Protein AF-A0A133VK17-F1 (afdb_monomer_lite)

Radius of gyration: 16.83 Å; chains: 1; bounding box: 40×38×44 Å

InterPro domains:
  IPR000812 Transcription factor TFIIB [PR00685] (19-34)
  IPR000812 Transcription factor TFIIB [PR00685] (46-64)
  IPR000812 Transcription factor TFIIB [PR00685] (79-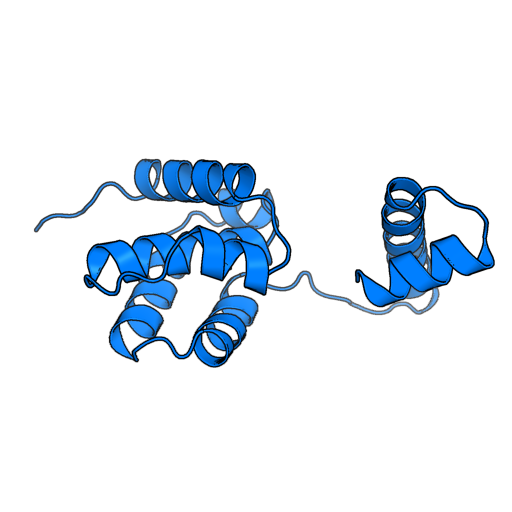95)
  IPR013150 Transcription factor TFIIB, cyclin-like domain [PF00382] (42-123)
  IPR036915 Cyclin-like superfamily [SSF47954] (42-128)

Organism: NCBI:txid1698281

Secondary structure (DSSP, 8-state):
-HHHHHHHHHHH---HHHHHHHHHHHHHHHHHHTT---PPPPHHHHHHHHHHHTT--HHHHHHHHHHHHHS-HHHHHHS-HHHHHH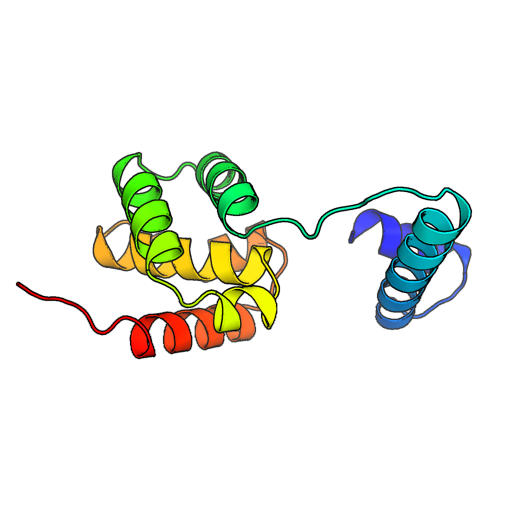HHHHHHHHHHT----HHHHHHHHT--HHHHHHHHHHHHHHS-----

Sequence (132 aa):
EKEIAKVLTKRTDLEEKRSYKTMRKYRRVIAKKLELDVPRPKPKEYLDRFASKLELSKEVRSKAHKMCNKIPKKFKSRKASFLVAASVIYNSGKEVGDKAKIREIAEEIDVGVSSLSMTAKKIRELLPDSEE

Structure (mmCIF, N/CA/C/O backbone):
data_AF-A0A133VK17-F1
#
_entry.id   AF-A0A133VK17-F1
#
loop_
_atom_site.group_PDB
_atom_site.id
_atom_site.type_symbol
_atom_site.label_atom_id
_atom_site.label_alt_id
_atom_site.label_comp_id
_atom_site.label_asym_id
_atom_site.label_entity_id
_atom_site.label_seq_id
_atom_site.pdbx_PDB_ins_code
_atom_site.Cartn_x
_atom_site.Cartn_y
_atom_site.Cartn_z
_atom_site.occupancy
_atom_site.B_iso_or_equiv
_atom_site.auth_seq_id
_atom_site.auth_comp_id
_atom_site.auth_asym_id
_atom_site.auth_atom_id
_atom_site.pdbx_PDB_model_num
ATOM 1 N N . GLU A 1 1 ? 6.365 -10.775 -8.766 1.00 70.44 1 GLU A N 1
ATOM 2 C CA . GLU A 1 1 ? 7.805 -10.433 -8.888 1.00 70.44 1 GLU A CA 1
ATOM 3 C C . GLU A 1 1 ? 8.697 -11.478 -8.221 1.00 70.44 1 GLU A C 1
ATOM 5 O O . GLU A 1 1 ? 9.600 -11.960 -8.889 1.00 70.44 1 GLU A O 1
ATOM 10 N N . LYS A 1 2 ? 8.426 -11.876 -6.969 1.00 73.25 2 LYS A N 1
ATOM 11 C CA . LYS A 1 2 ? 9.230 -12.851 -6.210 1.00 73.25 2 LYS A CA 1
ATOM 12 C C . LYS A 1 2 ? 9.478 -14.181 -6.920 1.00 73.25 2 LYS A C 1
ATOM 14 O O . LYS A 1 2 ? 10.620 -14.603 -7.020 1.00 73.25 2 LYS A O 1
ATOM 19 N N . GLU A 1 3 ? 8.441 -14.818 -7.458 1.00 79.00 3 GLU A N 1
ATOM 20 C CA . GLU A 1 3 ? 8.608 -16.086 -8.186 1.00 79.00 3 GLU A CA 1
ATOM 21 C C . GLU A 1 3 ? 9.500 -15.934 -9.419 1.00 79.00 3 GLU A C 1
ATOM 23 O O . GLU A 1 3 ? 10.424 -16.716 -9.613 1.00 79.00 3 GLU A O 1
ATOM 28 N N . ILE A 1 4 ? 9.293 -14.871 -10.199 1.00 81.75 4 ILE A N 1
ATOM 29 C CA . ILE A 1 4 ? 10.111 -14.570 -11.379 1.00 81.75 4 ILE A CA 1
ATOM 30 C C . ILE A 1 4 ? 11.567 -14.311 -10.967 1.00 81.75 4 ILE A C 1
ATOM 32 O O . ILE A 1 4 ? 12.481 -14.834 -11.596 1.00 81.75 4 ILE A O 1
ATOM 36 N N . ALA A 1 5 ? 11.797 -13.549 -9.893 1.00 81.75 5 ALA A N 1
ATOM 37 C CA . ALA A 1 5 ? 13.136 -13.289 -9.369 1.00 81.75 5 ALA A CA 1
ATOM 38 C C . ALA A 1 5 ? 13.819 -14.571 -8.863 1.00 81.75 5 ALA A C 1
ATOM 40 O O . ALA A 1 5 ? 14.984 -14.793 -9.186 1.00 81.75 5 ALA A O 1
ATOM 41 N N . LYS A 1 6 ? 13.089 -15.450 -8.160 1.00 82.88 6 LYS A N 1
ATOM 42 C CA . LYS A 1 6 ? 13.580 -16.770 -7.729 1.00 82.88 6 LYS A CA 1
ATOM 43 C C . LYS A 1 6 ? 13.966 -17.645 -8.918 1.00 82.88 6 LYS A C 1
ATOM 45 O O . LYS A 1 6 ? 15.034 -18.251 -8.906 1.00 82.88 6 LYS A O 1
ATOM 50 N N . VAL A 1 7 ? 13.122 -17.705 -9.950 1.00 86.56 7 VAL A N 1
ATOM 51 C CA . VAL A 1 7 ? 13.409 -18.462 -11.179 1.00 86.56 7 VAL A CA 1
ATOM 52 C C . VAL A 1 7 ? 14.630 -17.889 -11.897 1.00 86.56 7 VAL A C 1
ATOM 54 O O . VAL A 1 7 ? 15.479 -18.653 -12.347 1.00 86.56 7 VAL A O 1
ATOM 57 N N . LEU A 1 8 ? 14.759 -16.562 -11.969 1.00 84.12 8 LEU A N 1
ATOM 58 C CA . LEU A 1 8 ? 15.929 -15.910 -12.557 1.00 84.12 8 LEU A CA 1
ATOM 59 C C . LEU A 1 8 ? 17.206 -16.239 -11.786 1.00 84.12 8 LEU A C 1
ATOM 61 O O . LEU A 1 8 ? 18.180 -16.643 -12.410 1.00 84.12 8 LEU A O 1
ATOM 65 N N . THR A 1 9 ? 17.197 -16.141 -10.457 1.00 86.94 9 THR A N 1
ATOM 66 C CA . THR A 1 9 ? 18.348 -16.515 -9.622 1.00 86.94 9 THR A CA 1
ATOM 67 C C . THR A 1 9 ? 18.745 -17.970 -9.843 1.00 86.94 9 THR A C 1
ATOM 69 O O . THR A 1 9 ? 19.907 -18.229 -10.128 1.00 86.94 9 THR A O 1
ATOM 72 N N . LYS A 1 10 ? 17.780 -18.901 -9.851 1.00 86.75 10 LYS A N 1
ATOM 73 C CA . LYS A 1 10 ? 18.046 -20.322 -10.138 1.00 86.75 10 LYS A CA 1
ATOM 74 C C . LYS A 1 10 ? 18.648 -20.572 -11.527 1.00 86.75 10 LYS A C 1
ATOM 76 O O . LYS A 1 10 ? 19.365 -21.544 -11.700 1.00 86.75 10 LYS A O 1
ATOM 81 N N . ARG A 1 11 ? 18.312 -19.749 -12.527 1.00 87.56 11 ARG A N 1
ATOM 82 C CA . ARG A 1 11 ? 18.735 -19.945 -13.927 1.00 87.56 11 ARG A CA 1
ATOM 83 C C . ARG A 1 11 ? 19.984 -19.165 -14.332 1.00 87.56 11 ARG A C 1
ATOM 85 O O . ARG A 1 11 ? 20.529 -19.444 -15.391 1.00 87.56 11 ARG A O 1
ATOM 92 N N . THR A 1 12 ? 20.380 -18.146 -13.572 1.00 80.31 12 THR A N 1
ATOM 93 C CA . THR A 1 12 ? 21.424 -17.190 -13.989 1.00 80.31 12 THR A CA 1
ATOM 94 C C . THR A 1 12 ? 22.536 -17.005 -12.956 1.00 80.31 12 THR A C 1
ATOM 96 O O . THR A 1 12 ? 23.382 -16.137 -13.155 1.00 80.31 12 THR A O 1
ATOM 99 N N . ASP A 1 13 ? 22.516 -17.770 -11.855 1.00 81.56 13 ASP A N 1
ATOM 100 C CA . ASP A 1 13 ? 23.429 -17.651 -10.699 1.00 81.56 13 ASP A CA 1
ATOM 101 C C . ASP A 1 13 ? 23.538 -16.223 -10.130 1.00 81.56 13 ASP A C 1
ATOM 103 O O . ASP A 1 13 ? 24.476 -15.841 -9.430 1.00 81.56 13 ASP A O 1
ATOM 107 N N . LEU A 1 14 ? 22.540 -15.388 -10.424 1.00 82.25 14 LEU A N 1
ATOM 108 C CA . LEU A 1 14 ? 22.479 -14.023 -9.940 1.00 82.25 14 LEU A CA 1
ATOM 109 C C . LEU A 1 14 ? 21.966 -13.999 -8.505 1.00 82.25 14 LEU A C 1
ATOM 111 O O . LEU A 1 14 ? 20.914 -14.560 -8.192 1.00 82.25 14 LEU A O 1
ATOM 115 N N . GLU A 1 15 ? 22.639 -13.216 -7.665 1.00 86.06 15 GLU A N 1
ATOM 116 C CA . GLU A 1 15 ? 22.117 -12.808 -6.363 1.00 86.06 15 GLU A CA 1
ATOM 117 C C . GLU A 1 15 ? 20.682 -12.261 -6.503 1.00 86.06 15 GLU A C 1
ATOM 119 O O . GLU A 1 15 ? 20.378 -11.498 -7.428 1.00 86.06 15 GLU A O 1
ATOM 124 N N . GLU A 1 16 ? 19.793 -12.606 -5.570 1.00 79.12 16 GLU A N 1
ATOM 125 C CA . GLU A 1 16 ? 18.361 -12.282 -5.638 1.00 79.12 16 GLU A CA 1
ATOM 126 C C . GLU A 1 16 ? 18.105 -10.780 -5.868 1.00 79.12 16 GLU A C 1
ATOM 128 O O . GLU A 1 16 ? 17.314 -10.378 -6.730 1.00 79.12 16 GLU A O 1
ATOM 133 N N . LYS A 1 17 ? 18.854 -9.917 -5.174 1.00 81.31 17 LYS A N 1
ATOM 134 C CA . LYS A 1 17 ? 18.783 -8.458 -5.341 1.00 81.31 17 LYS A CA 1
ATOM 135 C C . LYS A 1 17 ? 19.109 -8.018 -6.771 1.00 81.31 17 LYS A C 1
ATOM 137 O O . LYS A 1 17 ? 18.476 -7.105 -7.317 1.00 81.31 17 LYS A O 1
ATOM 142 N N . ARG A 1 18 ? 20.093 -8.667 -7.396 1.00 85.56 18 ARG A N 1
ATOM 143 C CA . ARG A 1 18 ? 20.508 -8.401 -8.776 1.00 85.56 18 ARG A CA 1
ATOM 144 C C . ARG A 1 18 ? 19.458 -8.914 -9.762 1.00 85.56 18 ARG A C 1
ATOM 146 O O . ARG A 1 18 ? 19.157 -8.196 -10.716 1.00 85.56 18 ARG A O 1
ATOM 153 N N . SER A 1 19 ? 18.812 -10.044 -9.478 1.00 86.75 19 SER A N 1
ATOM 154 C CA . SER A 1 19 ? 17.687 -10.575 -10.262 1.00 86.75 19 SER A CA 1
ATOM 155 C C . SER A 1 19 ? 16.513 -9.598 -10.344 1.00 86.75 19 SER A C 1
ATOM 157 O O . SER A 1 19 ? 16.047 -9.300 -11.447 1.00 86.75 19 SER A O 1
ATOM 159 N N . TYR A 1 20 ? 16.090 -8.989 -9.228 1.00 83.81 20 TYR A N 1
ATOM 160 C CA . TYR A 1 20 ? 15.040 -7.956 -9.251 1.00 83.81 20 TYR A CA 1
ATOM 161 C C . TYR A 1 20 ? 15.419 -6.748 -10.121 1.00 83.81 20 TYR A C 1
ATOM 163 O O . TYR A 1 20 ? 14.602 -6.252 -10.906 1.00 83.81 20 TYR A O 1
ATOM 171 N N . LYS A 1 21 ? 16.663 -6.260 -10.009 1.00 86.31 21 LYS A N 1
ATOM 172 C CA . LYS A 1 21 ? 17.154 -5.122 -10.807 1.00 86.31 21 LYS A CA 1
ATOM 173 C C . LYS A 1 21 ? 17.172 -5.458 -12.300 1.00 86.31 21 LYS A C 1
ATOM 175 O O . LYS A 1 21 ? 16.728 -4.647 -13.117 1.00 86.31 21 LYS A O 1
ATOM 180 N N . THR A 1 22 ? 17.646 -6.650 -12.643 1.00 88.00 22 THR A N 1
ATOM 181 C CA . THR A 1 22 ? 17.722 -7.163 -14.013 1.00 88.00 22 THR A CA 1
ATOM 182 C C . THR A 1 22 ? 16.333 -7.342 -14.620 1.00 88.00 22 THR A C 1
ATOM 184 O O . THR A 1 22 ? 16.070 -6.808 -15.696 1.00 88.00 22 THR A O 1
ATOM 187 N N . MET A 1 23 ? 15.401 -7.967 -13.898 1.00 89.25 23 MET A N 1
ATOM 188 C CA . MET A 1 23 ? 14.003 -8.119 -14.317 1.00 89.25 23 MET A CA 1
ATOM 189 C C . MET A 1 23 ? 13.353 -6.760 -14.626 1.00 89.25 23 MET A C 1
ATOM 191 O O . MET A 1 23 ? 12.768 -6.566 -15.691 1.00 89.25 23 MET A O 1
ATOM 195 N N . ARG A 1 24 ? 13.517 -5.767 -13.739 1.00 87.50 24 ARG A N 1
ATOM 196 C CA . ARG A 1 24 ? 12.982 -4.406 -13.943 1.00 87.50 24 ARG A CA 1
ATOM 197 C C . ARG A 1 24 ? 13.645 -3.670 -15.109 1.00 87.50 24 ARG A C 1
ATOM 199 O O . ARG A 1 24 ? 13.003 -2.836 -15.750 1.00 87.50 24 ARG A O 1
ATOM 206 N N . LYS A 1 25 ? 14.927 -3.935 -15.383 1.00 89.94 25 LYS A N 1
ATOM 207 C CA . LYS A 1 25 ? 15.631 -3.414 -16.565 1.00 89.94 25 LYS A CA 1
ATOM 208 C C . LYS A 1 25 ? 15.041 -4.020 -17.837 1.00 89.94 25 LYS A C 1
ATOM 210 O O . LYS A 1 25 ? 14.627 -3.258 -18.705 1.00 89.94 25 LYS A O 1
ATOM 215 N N . TYR A 1 26 ? 14.941 -5.345 -17.920 1.00 90.88 26 TYR A N 1
ATOM 216 C CA . TYR A 1 26 ? 14.403 -6.026 -19.098 1.00 90.88 26 TYR A CA 1
ATOM 217 C C . TYR A 1 26 ? 12.950 -5.664 -19.371 1.00 90.88 26 TYR A C 1
ATOM 219 O O . TYR A 1 26 ? 12.638 -5.342 -20.510 1.00 90.88 26 TYR A O 1
ATOM 227 N N . ARG A 1 27 ? 12.091 -5.576 -18.345 1.00 88.56 27 ARG A N 1
ATOM 228 C CA . ARG A 1 27 ? 10.712 -5.085 -18.511 1.00 88.56 27 ARG A CA 1
ATOM 229 C C . ARG A 1 27 ? 10.667 -3.736 -19.236 1.00 88.56 27 ARG A C 1
ATOM 231 O O . ARG A 1 27 ? 9.870 -3.566 -20.148 1.00 88.56 27 ARG A O 1
ATOM 238 N N . ARG A 1 28 ? 11.532 -2.784 -18.858 1.00 88.31 28 ARG A N 1
ATOM 239 C CA . ARG A 1 28 ? 11.610 -1.469 -19.522 1.00 88.31 28 ARG A CA 1
ATOM 240 C C . ARG A 1 28 ? 12.147 -1.562 -20.947 1.00 88.31 28 ARG A C 1
ATOM 242 O O . ARG A 1 28 ? 11.638 -0.875 -21.821 1.00 88.31 28 ARG A O 1
ATOM 249 N N . VAL A 1 29 ? 13.169 -2.388 -21.174 1.00 93.81 29 VAL A N 1
ATOM 250 C CA . VAL A 1 29 ? 13.754 -2.586 -22.510 1.00 93.81 29 VAL A CA 1
ATOM 251 C C . VAL A 1 29 ? 12.734 -3.209 -23.460 1.00 93.81 29 VAL A C 1
ATOM 253 O O . VAL A 1 29 ? 12.575 -2.714 -24.567 1.00 93.81 29 VAL A O 1
ATOM 256 N N . ILE A 1 30 ? 12.024 -4.248 -23.021 1.00 93.44 30 ILE A N 1
ATOM 257 C CA . ILE A 1 30 ? 10.998 -4.940 -23.809 1.00 93.44 30 ILE A CA 1
ATOM 258 C C . ILE A 1 30 ? 9.835 -3.994 -24.107 1.00 93.44 30 ILE A C 1
ATOM 260 O O . ILE A 1 30 ? 9.479 -3.845 -25.267 1.00 93.44 30 ILE A O 1
ATOM 264 N N . ALA A 1 31 ? 9.308 -3.293 -23.095 1.00 92.38 31 ALA A N 1
ATOM 265 C CA . ALA A 1 31 ? 8.230 -2.325 -23.302 1.00 92.38 31 ALA A CA 1
ATOM 266 C C . ALA A 1 31 ? 8.619 -1.235 -24.312 1.00 92.38 31 ALA A C 1
ATOM 268 O O . ALA A 1 31 ? 7.831 -0.915 -25.190 1.00 92.38 31 ALA A O 1
ATOM 269 N N . LYS A 1 32 ? 9.858 -0.722 -24.242 1.00 91.19 32 LYS A N 1
ATOM 270 C CA . LYS A 1 32 ? 10.363 0.262 -25.209 1.00 91.19 32 LYS A CA 1
ATOM 271 C C . LYS A 1 32 ? 10.513 -0.324 -26.617 1.00 91.19 32 LYS A C 1
ATOM 273 O O . LYS A 1 32 ? 10.192 0.357 -27.576 1.00 91.19 32 LYS A O 1
ATOM 278 N N . LYS A 1 33 ? 11.025 -1.553 -26.742 1.00 94.81 33 LYS A N 1
ATOM 279 C CA . LYS A 1 33 ? 11.216 -2.222 -28.042 1.00 94.81 33 LYS A CA 1
ATOM 280 C C . LYS A 1 33 ? 9.899 -2.561 -28.738 1.00 94.81 33 LYS A C 1
ATOM 282 O O . LYS A 1 33 ? 9.870 -2.589 -29.957 1.00 94.81 33 LYS A O 1
ATOM 287 N N . LEU A 1 34 ? 8.861 -2.861 -27.963 1.00 96.38 34 LEU A N 1
ATOM 288 C CA . LEU A 1 34 ? 7.535 -3.230 -28.457 1.00 96.38 34 LEU A CA 1
ATOM 289 C C . LEU A 1 34 ? 6.557 -2.046 -28.480 1.00 96.38 34 LEU A C 1
ATOM 291 O O . LEU A 1 34 ? 5.369 -2.266 -28.675 1.00 96.38 34 LEU A O 1
ATOM 295 N N . GLU A 1 35 ? 7.034 -0.826 -28.209 1.00 92.75 35 GLU A N 1
ATOM 296 C CA . GLU A 1 35 ? 6.215 0.397 -28.167 1.00 92.75 35 GLU A CA 1
ATOM 297 C C . GLU A 1 35 ? 4.971 0.281 -27.263 1.00 92.75 35 GLU A C 1
ATOM 299 O O . GLU A 1 35 ? 3.929 0.886 -27.498 1.00 92.75 35 GLU A O 1
ATOM 304 N N . LEU A 1 36 ? 5.088 -0.495 -26.182 1.00 92.12 36 LEU A N 1
ATOM 305 C CA . LEU A 1 36 ? 3.997 -0.714 -25.240 1.00 92.12 36 LEU A CA 1
ATOM 306 C C . LEU A 1 36 ? 3.895 0.464 -24.270 1.00 92.12 36 LEU A C 1
ATOM 308 O O . LEU A 1 36 ? 4.828 0.722 -23.498 1.00 92.12 36 LEU A O 1
ATOM 312 N N . ASP A 1 37 ? 2.728 1.108 -24.227 1.00 85.62 37 ASP A N 1
ATOM 313 C CA . ASP A 1 37 ? 2.390 2.012 -23.131 1.00 85.62 37 ASP A CA 1
ATOM 314 C C . ASP A 1 37 ? 2.021 1.193 -21.890 1.00 85.62 37 ASP A C 1
ATOM 316 O O . ASP A 1 37 ? 0.937 0.621 -21.771 1.00 85.62 37 ASP A O 1
ATOM 320 N N . VAL A 1 38 ? 2.975 1.085 -20.964 1.00 82.56 38 VAL A N 1
ATOM 321 C CA . VAL A 1 38 ? 2.786 0.362 -19.708 1.00 82.56 38 VAL A CA 1
ATOM 322 C C . VAL A 1 38 ? 2.660 1.376 -18.573 1.00 82.56 38 VAL A C 1
ATOM 324 O O . VAL A 1 38 ? 3.687 1.792 -18.009 1.00 82.56 38 VAL A O 1
ATOM 327 N N . PRO A 1 39 ? 1.429 1.768 -18.191 1.00 81.06 39 PRO A N 1
ATOM 328 C CA . PRO A 1 39 ? 1.226 2.794 -17.185 1.00 81.06 39 PRO A CA 1
ATOM 329 C C . PRO A 1 39 ? 1.795 2.361 -15.834 1.00 81.06 39 PRO A C 1
ATOM 331 O O . PRO A 1 39 ? 1.896 1.176 -15.489 1.00 81.06 39 PRO A O 1
ATOM 334 N N . ARG A 1 40 ? 2.183 3.351 -15.026 1.00 77.50 40 ARG A N 1
ATOM 335 C CA . ARG A 1 40 ? 2.544 3.084 -13.633 1.00 77.50 40 ARG A CA 1
ATOM 336 C C . ARG A 1 40 ? 1.273 2.724 -12.863 1.00 77.50 40 ARG A C 1
ATOM 338 O O . ARG A 1 40 ? 0.330 3.516 -12.898 1.00 77.50 40 ARG A O 1
ATOM 345 N N . PRO A 1 41 ? 1.265 1.603 -12.127 1.00 83.06 41 PRO A N 1
ATOM 346 C CA . PRO A 1 41 ? 0.090 1.204 -11.373 1.00 83.06 41 PRO A CA 1
ATOM 347 C C . PRO A 1 41 ? -0.185 2.235 -10.279 1.00 83.06 41 PRO A C 1
ATOM 349 O O . PRO A 1 41 ? 0.744 2.729 -9.623 1.00 83.06 41 PRO A O 1
ATOM 352 N N . LYS A 1 42 ? -1.452 2.602 -10.099 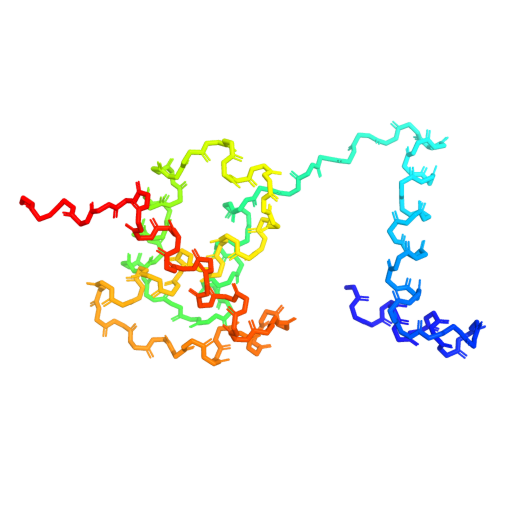1.00 86.94 42 LYS A N 1
ATOM 353 C CA . LYS A 1 42 ? -1.861 3.625 -9.125 1.00 86.94 42 LYS A CA 1
ATOM 354 C C . LYS A 1 42 ? -2.092 2.981 -7.751 1.00 86.94 42 LYS A C 1
ATOM 356 O O . LYS A 1 42 ? -2.540 1.843 -7.687 1.00 86.94 42 LYS A O 1
ATOM 361 N N . PRO A 1 43 ? -1.871 3.692 -6.626 1.00 89.19 43 PRO A N 1
ATOM 362 C CA . PRO A 1 43 ? -2.150 3.146 -5.292 1.00 89.19 43 PRO A CA 1
ATOM 363 C C . PRO A 1 43 ? -3.583 2.615 -5.126 1.00 89.19 43 PRO A C 1
ATOM 365 O O . PRO A 1 43 ? -3.781 1.596 -4.479 1.00 89.19 43 PRO A O 1
ATOM 368 N N . LYS A 1 44 ? -4.572 3.262 -5.760 1.00 89.25 44 LYS A N 1
ATOM 369 C CA . LYS A 1 44 ? -5.980 2.834 -5.718 1.00 89.25 44 LYS A CA 1
ATOM 370 C C . LYS A 1 44 ? -6.206 1.416 -6.238 1.00 89.25 44 LYS A C 1
ATOM 372 O O . LYS A 1 44 ? -6.982 0.686 -5.644 1.00 89.25 44 LYS A O 1
ATOM 377 N N . GLU A 1 45 ? -5.496 1.023 -7.294 1.00 87.44 45 GLU A N 1
ATOM 378 C CA . GLU A 1 45 ? -5.612 -0.319 -7.885 1.00 87.44 45 GLU A CA 1
ATOM 379 C C . GLU A 1 45 ? -5.171 -1.408 -6.895 1.00 87.44 45 GLU A C 1
ATOM 381 O O . GLU A 1 45 ? -5.680 -2.524 -6.911 1.00 87.44 45 GLU A O 1
ATOM 386 N N . TYR A 1 46 ? -4.246 -1.075 -5.990 1.00 91.31 46 TYR A N 1
ATOM 387 C CA . TYR A 1 46 ? -3.805 -1.982 -4.936 1.00 91.31 46 TYR A CA 1
ATOM 388 C C . TYR A 1 46 ? -4.753 -2.012 -3.736 1.00 91.31 46 TYR A C 1
ATOM 390 O O . TYR A 1 46 ? -4.834 -3.045 -3.079 1.00 91.31 46 TYR A O 1
ATOM 398 N N . LEU A 1 47 ? -5.474 -0.919 -3.450 1.00 91.62 47 LEU A N 1
ATOM 399 C CA . LEU A 1 47 ? -6.381 -0.853 -2.299 1.00 91.62 47 LEU A CA 1
ATOM 400 C C . LEU A 1 47 ? -7.455 -1.932 -2.364 1.00 91.62 47 LEU A C 1
ATOM 402 O O . LEU A 1 47 ? -7.644 -2.652 -1.394 1.00 91.62 47 LEU A O 1
ATOM 406 N N . ASP A 1 48 ? -8.126 -2.069 -3.506 1.00 88.88 48 ASP A N 1
ATOM 407 C CA . ASP A 1 48 ? -9.216 -3.035 -3.657 1.00 88.88 48 ASP A CA 1
ATOM 408 C C . ASP A 1 48 ? -8.714 -4.479 -3.580 1.00 88.88 48 ASP A C 1
ATOM 410 O O . ASP A 1 48 ? -9.341 -5.335 -2.952 1.00 88.88 48 ASP A O 1
ATOM 414 N N . ARG A 1 49 ? -7.537 -4.733 -4.159 1.00 89.25 49 ARG A N 1
ATOM 415 C CA . ARG A 1 49 ? -6.891 -6.042 -4.102 1.00 89.25 49 ARG A CA 1
ATOM 416 C C . ARG A 1 49 ? -6.518 -6.418 -2.672 1.00 89.25 49 ARG A C 1
ATOM 418 O O . ARG A 1 49 ? -6.808 -7.529 -2.252 1.00 89.25 49 ARG A O 1
ATOM 425 N N . PHE A 1 50 ? -5.890 -5.508 -1.933 1.00 90.44 50 PHE A N 1
ATOM 426 C CA . PHE A 1 50 ? -5.488 -5.755 -0.548 1.00 90.44 50 PHE A CA 1
ATOM 427 C C . PHE A 1 50 ? -6.684 -5.832 0.391 1.00 90.44 50 PHE A C 1
ATOM 429 O O . PHE A 1 50 ? -6.701 -6.702 1.249 1.00 90.44 50 PHE A O 1
ATOM 436 N N . ALA A 1 51 ? -7.699 -4.989 0.195 1.00 88.06 51 ALA A N 1
ATOM 437 C CA . ALA A 1 51 ? -8.924 -5.052 0.981 1.00 88.06 51 ALA A CA 1
ATOM 438 C C . ALA A 1 51 ? -9.634 -6.400 0.829 1.00 88.06 51 ALA A C 1
ATOM 440 O O . ALA A 1 51 ? -10.121 -6.933 1.815 1.00 88.06 51 ALA A O 1
ATOM 441 N N . SER A 1 52 ? -9.642 -6.964 -0.383 1.00 87.94 52 SER A N 1
ATOM 442 C CA . SER A 1 52 ? -10.215 -8.292 -0.624 1.00 87.94 52 SER A CA 1
ATOM 443 C C . SER A 1 52 ? -9.362 -9.402 -0.005 1.00 87.94 52 SER A C 1
ATOM 445 O O . SER A 1 52 ? -9.902 -10.319 0.593 1.00 87.94 52 SER A O 1
ATOM 447 N N . LYS A 1 53 ? -8.029 -9.310 -0.123 1.00 88.19 53 LYS A N 1
ATOM 448 C CA . LYS A 1 53 ? -7.094 -10.324 0.399 1.00 88.19 53 LYS A CA 1
ATOM 449 C C . LYS A 1 53 ? -7.062 -10.383 1.933 1.00 88.19 53 LYS A C 1
ATOM 451 O O . LYS A 1 53 ? -6.907 -11.452 2.498 1.00 88.19 53 LYS A O 1
ATOM 456 N N . LEU A 1 54 ? -7.201 -9.227 2.580 1.00 88.12 54 LEU A N 1
ATOM 457 C CA . LEU A 1 54 ? -7.199 -9.067 4.038 1.00 88.12 54 LEU A CA 1
ATOM 458 C C . LEU A 1 54 ? -8.612 -9.098 4.644 1.00 88.12 54 LEU A C 1
ATOM 460 O O . LEU A 1 54 ? -8.756 -8.778 5.818 1.00 88.12 54 LEU A O 1
ATOM 464 N N . GLU A 1 55 ? -9.639 -9.399 3.839 1.00 87.75 55 GLU A N 1
ATOM 465 C CA . GLU A 1 55 ? -11.045 -9.475 4.268 1.00 87.75 55 GLU A CA 1
ATOM 466 C C . GLU A 1 55 ? -11.521 -8.236 5.052 1.00 87.75 55 GLU A C 1
ATOM 468 O O . GLU A 1 55 ? -12.269 -8.319 6.023 1.00 87.75 55 GLU A O 1
ATOM 473 N N . LEU A 1 56 ? -11.079 -7.049 4.623 1.00 87.81 56 LEU A N 1
ATOM 474 C CA . LEU A 1 56 ? -11.360 -5.806 5.339 1.00 87.81 56 LEU A CA 1
ATOM 475 C C . LEU A 1 56 ? -12.833 -5.419 5.241 1.00 87.81 56 LEU A C 1
ATOM 477 O O . LEU A 1 56 ? -13.463 -5.523 4.182 1.00 87.81 56 LEU A O 1
ATOM 481 N N . SER A 1 57 ? -13.345 -4.833 6.321 1.00 90.38 57 SER A N 1
ATOM 482 C CA . SER A 1 57 ? -14.691 -4.271 6.346 1.00 90.38 57 SER A CA 1
ATOM 483 C C . SER A 1 57 ? -14.894 -3.182 5.279 1.00 90.38 57 SER A C 1
ATOM 485 O O . SER A 1 57 ? -13.978 -2.455 4.862 1.00 90.38 57 SER A O 1
ATOM 487 N N . LYS A 1 58 ? -16.149 -3.024 4.836 1.00 90.38 58 LYS A N 1
ATOM 488 C CA . LYS A 1 58 ? -16.543 -1.991 3.859 1.00 90.38 58 LYS A CA 1
ATOM 489 C C . LYS A 1 58 ? -16.186 -0.582 4.345 1.00 90.38 58 LYS A C 1
ATOM 491 O O . LYS A 1 58 ? -15.839 0.282 3.535 1.00 90.38 58 LYS A O 1
ATOM 496 N N . GLU A 1 59 ? -16.248 -0.364 5.653 1.00 90.94 59 GLU A N 1
ATOM 497 C CA . GLU A 1 59 ? -15.909 0.900 6.296 1.00 90.94 59 GLU A CA 1
ATOM 498 C C . GLU A 1 59 ? -14.416 1.224 6.165 1.00 90.94 59 GLU A C 1
ATOM 500 O O . GLU A 1 59 ? -14.067 2.291 5.647 1.00 90.94 59 GLU A O 1
ATOM 505 N N . VAL A 1 60 ? -13.534 0.270 6.489 1.00 91.19 60 VAL A N 1
ATOM 506 C CA . VAL A 1 60 ? -12.080 0.415 6.304 1.00 91.19 60 VAL A CA 1
ATOM 507 C C . VAL A 1 60 ? -11.735 0.661 4.838 1.00 91.19 60 VAL A C 1
ATOM 509 O O . VAL A 1 60 ? -10.950 1.561 4.533 1.00 91.19 60 VAL A O 1
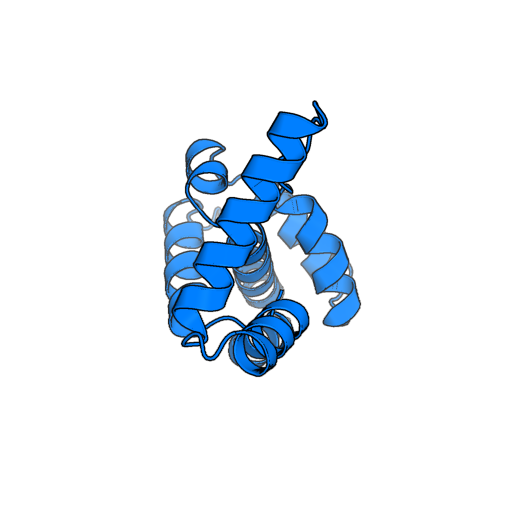ATOM 512 N N . ARG A 1 61 ? -12.353 -0.074 3.905 1.00 91.75 61 ARG A N 1
ATOM 513 C CA . ARG A 1 61 ? -12.130 0.116 2.461 1.00 91.75 61 ARG A CA 1
ATOM 514 C C . ARG A 1 61 ? -12.532 1.519 2.000 1.00 91.75 61 ARG A C 1
ATOM 516 O O . ARG A 1 61 ? -11.777 2.171 1.276 1.00 91.75 61 ARG A O 1
ATOM 523 N N . SER A 1 62 ? -13.697 2.004 2.431 1.00 93.12 62 SER A N 1
ATOM 524 C CA . SER A 1 62 ? -14.177 3.357 2.120 1.00 93.12 62 SER A CA 1
ATOM 525 C C . SER A 1 62 ? -13.226 4.425 2.667 1.00 93.12 62 SER A C 1
ATOM 527 O O . SER A 1 62 ? -12.814 5.337 1.939 1.00 93.12 62 SER A O 1
ATOM 529 N N . LYS A 1 63 ? -12.801 4.277 3.927 1.00 92.19 63 LYS A N 1
ATOM 530 C CA . LYS A 1 63 ? -11.876 5.208 4.581 1.00 92.19 63 LYS A CA 1
ATOM 531 C C . LYS A 1 63 ? -10.502 5.211 3.912 1.00 92.19 63 LYS A C 1
ATOM 533 O O . LYS A 1 63 ? -9.968 6.283 3.626 1.00 92.19 63 LYS A O 1
ATOM 538 N N . ALA A 1 64 ? -10.003 4.041 3.519 1.00 93.62 64 ALA A N 1
ATOM 539 C CA . ALA A 1 64 ? -8.762 3.900 2.767 1.00 93.62 64 ALA A CA 1
ATOM 540 C C . ALA A 1 64 ? -8.810 4.630 1.420 1.00 93.62 64 ALA A C 1
ATOM 542 O O . ALA A 1 64 ? -7.880 5.361 1.075 1.00 93.62 64 ALA A O 1
ATOM 543 N N . HIS A 1 65 ? -9.908 4.522 0.669 1.00 94.25 65 HIS A N 1
ATOM 544 C CA . HIS A 1 65 ? -10.068 5.278 -0.578 1.00 94.25 65 HIS A CA 1
ATOM 545 C C . HIS A 1 65 ? -10.103 6.793 -0.345 1.00 94.25 65 HIS A C 1
ATOM 547 O O . HIS A 1 65 ? -9.424 7.537 -1.062 1.00 94.25 65 HIS A O 1
ATOM 553 N N . LYS A 1 66 ? -10.825 7.264 0.682 1.00 93.81 66 LYS A N 1
ATOM 554 C CA . LYS A 1 66 ? -10.866 8.689 1.063 1.00 93.81 66 LYS A CA 1
ATOM 555 C C . LYS A 1 66 ? -9.478 9.213 1.437 1.00 93.81 66 LYS A C 1
ATOM 557 O O . LYS A 1 66 ? -9.025 10.212 0.880 1.00 93.81 66 LYS A O 1
ATOM 562 N N . MET A 1 67 ? -8.771 8.512 2.318 1.00 93.56 67 MET A N 1
ATOM 563 C CA . MET A 1 67 ? -7.429 8.883 2.765 1.00 93.56 67 MET A CA 1
ATOM 564 C C . MET A 1 67 ? -6.434 8.863 1.599 1.00 93.56 67 MET A C 1
ATOM 566 O O . MET A 1 67 ? -5.679 9.814 1.397 1.00 93.56 67 MET A O 1
ATOM 570 N N . CYS A 1 68 ? -6.505 7.844 0.736 1.00 93.94 68 CYS A N 1
ATOM 571 C CA . CYS A 1 68 ? -5.694 7.778 -0.474 1.00 93.94 68 CYS A CA 1
ATOM 572 C C . CYS A 1 68 ? -5.938 8.979 -1.394 1.00 93.94 68 CYS A C 1
ATOM 574 O O . CYS A 1 68 ? -4.987 9.484 -1.984 1.00 93.94 68 CYS A O 1
ATOM 576 N N . ASN A 1 69 ? -7.171 9.479 -1.515 1.00 92.69 69 ASN A N 1
ATOM 577 C CA . ASN A 1 69 ? -7.461 10.674 -2.312 1.00 92.69 69 ASN A CA 1
ATOM 578 C C . ASN A 1 69 ? -6.790 11.927 -1.748 1.00 92.69 69 ASN A C 1
ATOM 580 O O . ASN A 1 69 ? -6.167 12.649 -2.528 1.00 92.69 69 ASN A O 1
ATOM 584 N N . LYS A 1 70 ? -6.836 12.120 -0.425 1.00 93.25 70 LYS A N 1
ATOM 585 C CA . LYS A 1 70 ? -6.257 13.285 0.262 1.00 93.25 70 LYS A CA 1
ATOM 586 C C . LYS A 1 70 ? -4.724 13.358 0.161 1.00 93.25 70 LYS A C 1
ATOM 588 O O . LYS A 1 70 ? -4.161 14.446 0.179 1.00 93.25 70 LYS A O 1
ATOM 593 N N . ILE A 1 71 ? -4.028 12.228 -0.010 1.00 92.94 71 ILE A N 1
ATOM 594 C CA . ILE A 1 71 ? -2.557 12.225 -0.125 1.00 92.94 71 ILE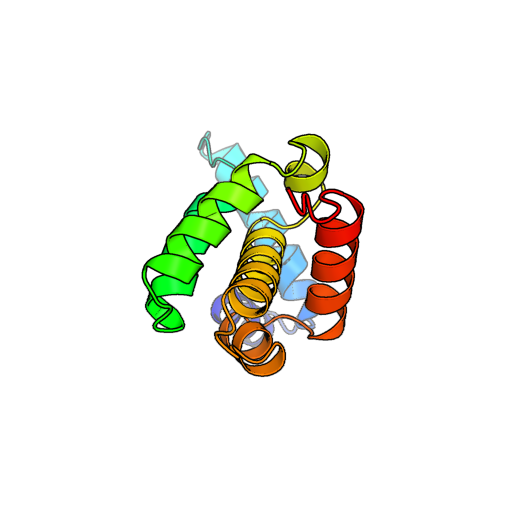 A CA 1
ATOM 595 C C . ILE A 1 71 ? -2.086 13.042 -1.355 1.00 92.94 71 ILE A C 1
ATOM 597 O O . ILE A 1 71 ? -2.567 12.812 -2.475 1.00 92.94 71 ILE A O 1
ATOM 601 N N . PRO A 1 72 ? -1.060 13.907 -1.223 1.00 92.25 72 PRO A N 1
ATOM 602 C CA . PRO A 1 72 ? -0.510 14.669 -2.343 1.00 92.25 72 PRO A CA 1
ATOM 603 C C . PRO A 1 72 ? -0.004 13.791 -3.500 1.00 92.25 72 PRO A C 1
ATOM 605 O O . PRO A 1 72 ? 0.719 12.810 -3.298 1.00 92.25 72 PRO A O 1
ATOM 608 N N . LYS A 1 73 ? -0.294 14.186 -4.751 1.00 88.88 73 LYS A N 1
ATOM 609 C CA . LYS A 1 73 ? 0.176 13.473 -5.963 1.00 88.88 73 LYS A CA 1
ATOM 610 C C . LYS A 1 73 ? 1.703 13.290 -5.982 1.00 88.88 73 LYS A C 1
ATOM 612 O O . LYS A 1 73 ? 2.182 12.214 -6.332 1.00 88.88 73 LYS A O 1
ATOM 617 N N . LYS A 1 74 ? 2.459 14.302 -5.537 1.00 88.69 74 LYS A N 1
ATOM 618 C CA . LYS A 1 74 ? 3.933 14.275 -5.437 1.00 88.69 74 LYS A CA 1
ATOM 619 C C . LYS A 1 74 ? 4.449 13.192 -4.482 1.00 88.69 74 LYS A C 1
ATOM 621 O O . LYS A 1 74 ? 5.509 12.621 -4.721 1.00 88.69 74 LYS A O 1
ATOM 626 N N . PHE A 1 75 ? 3.711 12.892 -3.412 1.00 89.88 75 PHE A N 1
ATOM 627 C CA . PHE A 1 75 ? 4.065 11.809 -2.494 1.00 89.88 75 PHE A CA 1
ATOM 628 C C . PHE A 1 75 ? 3.794 10.441 -3.134 1.00 89.88 75 PHE A C 1
ATOM 630 O O . PHE A 1 75 ? 4.673 9.577 -3.135 1.00 89.88 75 PHE A O 1
ATOM 637 N N . LYS A 1 76 ? 2.621 10.278 -3.766 1.00 87.12 76 LYS A N 1
ATOM 638 C CA . LYS A 1 76 ? 2.223 9.044 -4.474 1.00 87.12 76 LYS A CA 1
ATOM 639 C C . LYS A 1 76 ? 3.178 8.671 -5.608 1.00 87.12 76 LYS A C 1
ATOM 641 O O . LYS A 1 76 ? 3.412 7.493 -5.823 1.00 87.12 76 LYS A O 1
ATOM 646 N N . SER A 1 77 ? 3.729 9.650 -6.331 1.00 84.19 77 SER A N 1
ATOM 647 C CA . SER A 1 77 ? 4.629 9.396 -7.467 1.00 84.19 77 SER A CA 1
ATOM 648 C C . SER A 1 77 ? 6.063 9.045 -7.060 1.00 84.19 77 SER A C 1
ATOM 650 O O . SER A 1 77 ? 6.760 8.352 -7.803 1.00 84.19 77 SER A O 1
ATOM 652 N N . ARG A 1 78 ? 6.514 9.518 -5.891 1.00 86.50 78 ARG A N 1
ATOM 653 C CA . ARG A 1 78 ? 7.861 9.258 -5.351 1.00 86.50 78 ARG A CA 1
ATOM 654 C C . ARG A 1 78 ? 7.964 7.935 -4.597 1.00 86.50 78 ARG A C 1
ATOM 656 O O . ARG A 1 78 ? 9.067 7.424 -4.412 1.00 86.50 78 ARG A O 1
ATOM 663 N N . LYS A 1 79 ? 6.840 7.400 -4.124 1.00 87.88 79 LYS A N 1
ATOM 664 C CA . LYS A 1 79 ? 6.772 6.149 -3.364 1.00 87.88 79 LYS A CA 1
ATOM 665 C C . LYS A 1 79 ? 6.185 5.027 -4.210 1.00 87.88 79 LYS A C 1
ATOM 667 O O . LYS A 1 79 ? 5.473 5.260 -5.178 1.00 87.88 79 LYS A O 1
ATOM 672 N N . ALA A 1 80 ? 6.505 3.791 -3.842 1.00 89.00 80 ALA A N 1
ATOM 673 C CA . ALA A 1 80 ? 5.926 2.633 -4.501 1.00 89.00 80 ALA A CA 1
ATOM 674 C C . ALA A 1 80 ? 4.418 2.553 -4.219 1.00 89.00 80 ALA A C 1
ATOM 676 O O . ALA A 1 80 ? 4.001 2.611 -3.062 1.00 89.00 80 ALA A O 1
ATOM 677 N N . SER A 1 81 ? 3.611 2.403 -5.270 1.00 91.06 81 SER A N 1
ATOM 678 C CA . SER A 1 81 ? 2.148 2.455 -5.186 1.00 91.06 81 SER A CA 1
ATOM 679 C C . SER A 1 81 ? 1.545 1.420 -4.236 1.00 91.06 81 SER A C 1
ATOM 681 O O . SER A 1 81 ? 0.653 1.763 -3.463 1.00 91.06 81 SER A O 1
ATOM 683 N N . PHE A 1 82 ? 2.077 0.193 -4.234 1.00 91.56 82 PHE A N 1
ATOM 684 C CA . PHE A 1 82 ? 1.665 -0.858 -3.299 1.00 91.56 82 PHE A CA 1
ATOM 685 C C . PHE A 1 82 ? 1.955 -0.476 -1.839 1.00 91.56 82 PHE A C 1
ATOM 687 O O . PHE A 1 82 ? 1.133 -0.722 -0.966 1.00 91.56 82 PHE A O 1
ATOM 694 N N . LEU A 1 83 ? 3.091 0.179 -1.569 1.00 92.94 83 LEU A N 1
ATOM 695 C CA . LEU A 1 83 ? 3.482 0.575 -0.215 1.00 92.94 83 LEU A CA 1
ATOM 696 C C . LEU A 1 83 ? 2.584 1.698 0.302 1.00 92.94 83 LEU A C 1
ATOM 698 O O . LEU A 1 83 ? 2.178 1.680 1.457 1.00 92.94 83 LEU A O 1
ATOM 702 N N . VAL A 1 84 ? 2.238 2.654 -0.565 1.00 94.31 84 VAL A N 1
ATOM 703 C CA . VAL A 1 84 ? 1.272 3.707 -0.228 1.00 94.31 84 VAL A CA 1
ATOM 704 C C . VAL A 1 84 ? -0.086 3.090 0.102 1.00 94.31 84 VAL A C 1
ATOM 706 O O . VAL A 1 84 ? -0.666 3.442 1.121 1.00 94.31 84 VAL A O 1
ATOM 709 N N . ALA A 1 85 ? -0.573 2.151 -0.711 1.00 93.88 85 ALA A N 1
ATOM 710 C CA . ALA A 1 85 ? -1.845 1.473 -0.466 1.00 93.88 85 ALA A CA 1
ATOM 711 C C . ALA A 1 85 ? -1.848 0.689 0.859 1.00 93.88 85 ALA A C 1
ATOM 713 O O . ALA A 1 85 ? -2.759 0.865 1.663 1.00 93.88 85 ALA A O 1
ATOM 714 N N . ALA A 1 86 ? -0.798 -0.094 1.126 1.00 93.88 86 ALA A N 1
ATOM 715 C CA . ALA A 1 86 ? -0.625 -0.841 2.374 1.00 93.88 86 ALA A CA 1
ATOM 716 C C . ALA A 1 86 ? -0.648 0.072 3.610 1.00 93.88 86 ALA A C 1
ATOM 718 O O . ALA A 1 86 ? -1.349 -0.189 4.585 1.00 93.88 86 ALA A O 1
ATOM 719 N N . SER A 1 87 ? 0.100 1.178 3.559 1.00 94.50 87 SER A N 1
ATOM 720 C CA . SER A 1 87 ? 0.163 2.141 4.659 1.00 94.50 87 SER A CA 1
ATOM 721 C C . SER A 1 87 ? -1.157 2.884 4.874 1.00 94.50 87 SER A C 1
ATOM 723 O O . SER A 1 87 ? -1.505 3.174 6.015 1.00 94.50 87 SER A O 1
ATOM 725 N N . VAL A 1 88 ? -1.895 3.179 3.801 1.00 94.69 88 VAL A N 1
ATOM 726 C CA . VAL A 1 88 ? -3.233 3.780 3.891 1.00 94.69 88 VAL A CA 1
ATOM 727 C C . VAL A 1 88 ? -4.228 2.816 4.531 1.00 94.69 88 VAL A C 1
ATOM 729 O O . VAL A 1 88 ? -4.986 3.232 5.402 1.00 94.69 88 VAL A O 1
ATOM 732 N N . ILE A 1 89 ? -4.207 1.540 4.140 1.00 93.12 89 ILE A N 1
ATOM 733 C CA . ILE A 1 89 ? -5.045 0.497 4.746 1.00 93.12 89 ILE A CA 1
ATOM 734 C C . ILE A 1 89 ? -4.764 0.384 6.241 1.00 93.12 89 ILE A C 1
ATOM 736 O O . ILE A 1 89 ? -5.697 0.424 7.034 1.00 93.12 89 ILE A O 1
ATOM 740 N N . TYR A 1 90 ? -3.489 0.325 6.625 1.00 93.56 90 TYR A N 1
ATOM 741 C CA . TYR A 1 90 ? -3.097 0.248 8.030 1.00 93.56 90 TYR A CA 1
ATOM 742 C C . TYR A 1 90 ? -3.610 1.441 8.853 1.00 93.56 90 TYR A C 1
ATOM 744 O O . TYR A 1 90 ? -4.202 1.247 9.912 1.00 93.56 90 TYR A O 1
ATOM 752 N N . ASN A 1 91 ? -3.427 2.671 8.361 1.00 92.94 91 ASN A N 1
ATOM 753 C CA . ASN A 1 91 ? -3.944 3.858 9.048 1.00 92.94 91 ASN A CA 1
ATOM 754 C C . ASN A 1 91 ? -5.482 3.850 9.115 1.00 92.94 91 ASN A C 1
ATOM 756 O O . ASN A 1 91 ? -6.046 4.170 10.153 1.00 92.94 91 ASN A O 1
ATOM 760 N N . SER A 1 92 ? -6.154 3.419 8.043 1.00 92.31 92 SER A N 1
ATOM 761 C CA . SER A 1 92 ? -7.622 3.357 7.990 1.00 92.31 92 SER A CA 1
ATOM 762 C C . SER A 1 92 ? -8.192 2.332 8.967 1.00 92.31 92 SER A C 1
ATOM 764 O O . SER A 1 92 ? -9.151 2.641 9.664 1.00 92.31 92 SER A O 1
ATOM 766 N N . GLY A 1 93 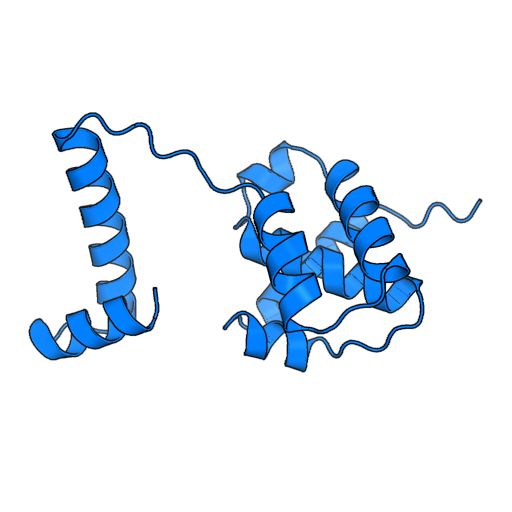? -7.591 1.141 9.050 1.00 90.62 93 GLY A N 1
ATOM 767 C CA . GLY A 1 93 ? -7.963 0.124 10.038 1.00 90.62 93 GLY A CA 1
ATOM 768 C C . GLY A 1 93 ? -7.778 0.645 11.459 1.00 90.62 93 GLY A C 1
ATOM 769 O O . GLY A 1 93 ? -8.698 0.573 12.269 1.00 90.62 93 GLY A O 1
ATOM 770 N N . LYS A 1 94 ? -6.640 1.303 11.725 1.00 89.25 94 LYS A N 1
ATOM 771 C CA . LYS A 1 94 ? -6.369 1.917 13.028 1.00 89.25 94 LYS A CA 1
ATOM 772 C C . LYS A 1 94 ? -7.433 2.946 13.432 1.00 89.25 94 LYS A C 1
ATOM 774 O O . LYS A 1 94 ? -7.826 2.955 14.591 1.00 89.25 94 LYS A O 1
ATOM 779 N N . GLU A 1 95 ? -7.887 3.790 12.509 1.00 88.44 95 GLU A N 1
ATOM 780 C CA . GLU A 1 95 ? -8.913 4.800 12.801 1.00 88.44 95 GLU A CA 1
ATOM 781 C C . GLU A 1 95 ? -10.336 4.233 12.928 1.00 88.44 95 GLU A C 1
ATOM 783 O O . GLU A 1 95 ? -11.158 4.827 13.612 1.00 88.44 95 GLU A O 1
ATOM 788 N N . VAL A 1 96 ? -10.659 3.130 12.245 1.00 87.31 96 VAL A N 1
ATOM 789 C CA . VAL A 1 96 ? -11.972 2.459 12.363 1.00 87.31 96 VAL A CA 1
ATOM 790 C C . VAL A 1 96 ? -12.025 1.551 13.604 1.00 87.31 96 VAL A C 1
ATOM 792 O O . VAL A 1 96 ? -13.096 1.149 14.039 1.00 87.31 96 VAL A O 1
ATOM 795 N N . GLY A 1 97 ? -10.874 1.240 14.208 1.00 81.88 97 GLY A N 1
ATOM 796 C CA . GLY A 1 97 ? -10.764 0.280 15.312 1.00 81.88 97 GLY A CA 1
ATOM 797 C C . GLY A 1 97 ? -10.614 -1.172 14.848 1.00 81.88 97 GLY A C 1
ATOM 798 O O . GLY A 1 97 ? -10.548 -2.082 15.675 1.00 81.88 97 GLY A O 1
ATOM 799 N N . ASP A 1 98 ? -10.494 -1.388 13.537 1.00 70.94 98 ASP A N 1
ATOM 800 C CA . ASP A 1 98 ? -10.232 -2.684 12.923 1.00 70.94 98 ASP A CA 1
ATOM 801 C C . ASP A 1 98 ? -8.731 -2.995 13.062 1.00 70.94 98 ASP A C 1
ATOM 803 O O . ASP A 1 98 ? -7.872 -2.375 12.422 1.00 70.94 98 ASP A O 1
ATOM 807 N N . LYS A 1 99 ? -8.379 -3.902 13.982 1.00 63.53 99 LYS A N 1
ATOM 808 C CA . LYS A 1 99 ? -6.990 -4.163 14.411 1.00 63.53 99 LYS A CA 1
ATOM 809 C C . LYS A 1 99 ? -6.186 -4.987 13.395 1.00 63.53 99 LYS A C 1
ATOM 811 O O . LYS A 1 99 ? -5.405 -5.845 13.807 1.00 63.53 99 LYS A O 1
ATOM 816 N N . ALA A 1 100 ? -6.324 -4.719 12.097 1.00 69.62 100 ALA A N 1
ATOM 817 C CA . ALA A 1 100 ? -5.467 -5.314 11.076 1.00 69.62 100 ALA A CA 1
ATOM 818 C C . ALA A 1 100 ? -3.998 -5.077 11.463 1.00 69.62 100 ALA A C 1
ATOM 820 O O . ALA A 1 100 ? -3.517 -3.933 11.501 1.00 69.62 100 ALA A O 1
ATOM 821 N N . LYS A 1 101 ? -3.280 -6.146 11.840 1.00 83.88 101 LYS A N 1
ATOM 822 C CA . LYS A 1 101 ? -1.949 -5.971 12.419 1.00 83.88 101 LYS A CA 1
ATOM 823 C C . LYS A 1 101 ? -1.002 -5.546 11.314 1.00 83.88 101 LYS A C 1
ATOM 825 O O . LYS A 1 101 ? -0.963 -6.127 10.234 1.00 83.88 101 LYS A O 1
ATOM 830 N N . ILE A 1 102 ? -0.137 -4.582 11.617 1.00 88.88 102 ILE A N 1
ATOM 831 C CA . ILE A 1 102 ? 0.877 -4.107 10.666 1.00 88.88 102 ILE A CA 1
ATOM 832 C C . ILE A 1 102 ? 1.742 -5.248 10.105 1.00 88.88 102 ILE A C 1
ATOM 834 O O . ILE A 1 102 ? 2.199 -5.173 8.969 1.00 88.88 102 ILE A O 1
ATOM 838 N N . ARG A 1 103 ? 1.954 -6.301 10.909 1.00 90.38 103 ARG A N 1
ATOM 839 C CA . ARG A 1 103 ? 2.691 -7.508 10.526 1.00 90.38 103 ARG A CA 1
ATOM 840 C C . ARG A 1 103 ? 1.930 -8.341 9.497 1.00 90.38 103 ARG A C 1
ATOM 842 O O . ARG A 1 103 ? 2.538 -8.707 8.506 1.00 90.38 103 ARG A O 1
ATOM 849 N N . GLU A 1 104 ? 0.630 -8.549 9.691 1.00 89.81 104 GLU A N 1
ATOM 850 C CA . GLU A 1 104 ? -0.229 -9.296 8.760 1.00 89.81 104 GLU A CA 1
ATOM 851 C C . GLU A 1 104 ? -0.257 -8.599 7.393 1.00 89.81 104 GLU A C 1
ATOM 853 O O . GLU A 1 104 ? 0.004 -9.215 6.366 1.00 89.81 104 GLU A O 1
ATOM 858 N N . ILE A 1 105 ? -0.438 -7.273 7.379 1.00 90.38 105 ILE A N 1
ATOM 859 C CA . ILE A 1 105 ? -0.407 -6.480 6.139 1.00 90.38 105 ILE A CA 1
ATOM 860 C C . ILE A 1 105 ? 0.974 -6.556 5.466 1.00 90.38 105 ILE A C 1
ATOM 862 O O . ILE A 1 105 ? 1.080 -6.635 4.242 1.00 90.38 105 ILE A O 1
ATOM 866 N N . ALA A 1 106 ? 2.048 -6.486 6.254 1.00 91.50 106 ALA A N 1
ATOM 867 C CA . ALA A 1 106 ? 3.412 -6.522 5.742 1.00 91.50 106 ALA A CA 1
ATOM 868 C C . ALA A 1 106 ? 3.771 -7.885 5.132 1.00 91.50 106 ALA A C 1
ATOM 870 O O . ALA A 1 106 ? 4.363 -7.929 4.055 1.00 91.50 106 ALA A O 1
ATOM 871 N N . GLU A 1 107 ? 3.384 -8.971 5.797 1.00 88.75 107 GLU A N 1
ATOM 872 C CA . GLU A 1 107 ? 3.564 -10.345 5.332 1.00 88.75 107 GLU A CA 1
ATOM 873 C C . GLU A 1 107 ? 2.775 -10.595 4.046 1.00 88.75 107 GLU A C 1
ATOM 875 O O . GLU A 1 107 ? 3.329 -11.063 3.052 1.00 88.75 107 GLU A O 1
ATOM 880 N N . GLU A 1 108 ? 1.521 -10.152 4.016 1.00 87.06 108 GLU A N 1
ATOM 881 C CA . GLU A 1 108 ? 0.620 -10.387 2.895 1.00 87.06 108 GLU A CA 1
ATOM 882 C C . GLU A 1 108 ? 1.051 -9.694 1.590 1.00 87.06 108 GLU A C 1
ATOM 884 O O . GLU A 1 108 ? 0.768 -10.153 0.473 1.00 87.06 108 GLU A O 1
ATOM 889 N N . ILE A 1 109 ? 1.751 -8.566 1.734 1.00 84.38 109 ILE A N 1
ATOM 890 C CA . ILE A 1 109 ? 2.237 -7.721 0.636 1.00 84.38 109 ILE A CA 1
ATOM 891 C C . ILE A 1 109 ? 3.736 -7.967 0.369 1.00 84.38 109 ILE A C 1
ATOM 893 O O . ILE A 1 109 ? 4.283 -7.430 -0.596 1.00 84.38 109 ILE A O 1
ATOM 897 N N . ASP A 1 110 ? 4.390 -8.816 1.169 1.00 84.25 110 ASP A N 1
ATOM 898 C CA . ASP A 1 110 ? 5.821 -9.144 1.099 1.00 84.25 110 ASP A CA 1
ATOM 899 C C . ASP A 1 110 ? 6.720 -7.897 1.220 1.00 84.25 110 ASP A C 1
ATOM 901 O O . ASP A 1 110 ? 7.614 -7.638 0.410 1.00 84.25 110 ASP A O 1
ATOM 905 N N . VAL A 1 111 ? 6.447 -7.068 2.231 1.00 85.94 111 VAL A N 1
ATOM 906 C CA . VAL A 1 111 ? 7.187 -5.831 2.515 1.00 85.94 111 VAL A CA 1
ATOM 907 C C . VAL A 1 111 ? 7.720 -5.819 3.938 1.00 85.94 111 VAL A C 1
ATOM 909 O O . VAL A 1 111 ? 7.106 -6.330 4.864 1.00 85.94 111 VAL A O 1
ATOM 912 N N . GLY A 1 112 ? 8.861 -5.164 4.152 1.00 89.75 112 GLY A N 1
ATOM 913 C CA . GLY A 1 112 ? 9.391 -4.998 5.503 1.00 89.75 112 GLY A CA 1
ATOM 914 C C . GLY A 1 112 ? 8.482 -4.119 6.370 1.00 89.75 112 GLY A C 1
ATOM 915 O O . GLY A 1 112 ? 8.141 -2.998 5.972 1.00 89.75 112 GLY A O 1
ATOM 916 N N . VAL A 1 113 ? 8.174 -4.579 7.588 1.00 93.25 113 VAL A N 1
ATOM 917 C CA . VAL A 1 113 ? 7.350 -3.855 8.579 1.00 93.25 113 VAL A CA 1
ATOM 918 C C . VAL A 1 113 ? 7.860 -2.429 8.801 1.00 93.25 113 VAL A C 1
ATOM 920 O O . VAL A 1 113 ? 7.073 -1.484 8.816 1.00 93.25 113 VAL A O 1
ATOM 923 N N . SER A 1 114 ? 9.180 -2.239 8.885 1.00 93.44 114 SER A N 1
ATOM 924 C CA . SER A 1 114 ? 9.792 -0.916 9.064 1.00 93.44 114 SER A CA 1
ATOM 925 C C . SER A 1 114 ? 9.467 0.039 7.912 1.00 93.44 114 SER A C 1
ATOM 927 O O . SER A 1 114 ? 9.173 1.211 8.139 1.00 93.44 114 SER A O 1
ATOM 929 N N . SER A 1 115 ? 9.463 -0.452 6.668 1.00 92.69 115 SER A N 1
ATOM 930 C CA . SER A 1 115 ? 9.148 0.367 5.487 1.00 92.69 115 SER A CA 1
ATOM 931 C C . SER A 1 115 ? 7.685 0.798 5.466 1.00 92.69 115 SER A C 1
ATOM 933 O O . SER A 1 115 ? 7.383 1.955 5.144 1.00 92.69 115 SER A O 1
ATOM 935 N N . LEU A 1 116 ? 6.788 -0.122 5.829 1.00 93.75 116 LEU A N 1
ATOM 936 C CA . LEU A 1 116 ? 5.359 0.142 5.941 1.00 93.75 116 LEU A CA 1
ATOM 937 C C . LEU A 1 116 ? 5.091 1.140 7.074 1.00 93.75 116 LEU A C 1
ATOM 939 O O . LEU A 1 116 ? 4.444 2.158 6.837 1.00 93.75 116 LEU A O 1
ATOM 943 N N . SER A 1 117 ? 5.676 0.919 8.254 1.00 93.56 117 SER A N 1
ATOM 944 C CA . SER A 1 117 ? 5.543 1.786 9.432 1.00 93.56 117 SER A CA 1
ATOM 945 C C . SER A 1 117 ? 6.029 3.216 9.175 1.00 93.56 117 SER A C 1
ATOM 947 O O . SER A 1 117 ? 5.288 4.175 9.396 1.00 93.56 117 SER A O 1
ATOM 949 N N . MET A 1 118 ? 7.231 3.387 8.610 1.00 94.69 118 MET A N 1
ATOM 950 C CA . MET A 1 118 ? 7.753 4.714 8.256 1.00 94.69 118 MET A CA 1
ATOM 951 C C . MET A 1 118 ? 6.853 5.446 7.257 1.00 94.69 118 MET A C 1
ATOM 953 O O . MET A 1 118 ? 6.679 6.661 7.342 1.00 94.69 118 MET A O 1
ATOM 957 N N . THR A 1 119 ? 6.295 4.723 6.284 1.00 94.19 119 THR A N 1
ATOM 958 C CA . THR A 1 119 ? 5.417 5.320 5.271 1.00 94.19 119 THR A CA 1
ATOM 959 C C . THR A 1 119 ? 4.057 5.680 5.868 1.00 94.19 119 THR A C 1
ATOM 961 O O . THR A 1 119 ? 3.561 6.771 5.606 1.00 94.19 119 THR A O 1
ATOM 964 N N . ALA A 1 120 ? 3.505 4.832 6.737 1.00 93.56 120 ALA A N 1
ATOM 965 C CA . ALA A 1 120 ? 2.278 5.101 7.480 1.00 93.56 120 ALA A CA 1
ATOM 966 C C . ALA A 1 120 ? 2.412 6.316 8.408 1.00 93.56 120 ALA A C 1
ATOM 968 O O . ALA A 1 120 ? 1.504 7.145 8.461 1.00 93.56 120 ALA A O 1
ATOM 969 N N . LYS A 1 121 ? 3.560 6.466 9.088 1.00 94.25 121 LYS A N 1
ATOM 970 C CA . LYS A 1 121 ? 3.885 7.659 9.884 1.00 94.25 121 LYS A CA 1
ATOM 971 C C . LYS A 1 121 ? 3.881 8.922 9.018 1.00 94.25 121 LYS A C 1
ATOM 973 O O . LYS A 1 121 ? 3.155 9.854 9.329 1.00 94.25 121 LYS A O 1
ATOM 978 N N . LYS A 1 122 ? 4.596 8.910 7.889 1.00 93.88 122 LYS A N 1
ATOM 979 C CA . LYS A 1 122 ? 4.631 10.049 6.954 1.00 93.88 122 LYS A CA 1
ATOM 980 C C . LYS A 1 122 ? 3.260 10.409 6.390 1.00 93.88 122 LYS A C 1
ATOM 982 O O . LYS A 1 122 ? 2.993 11.575 6.147 1.00 93.88 122 LYS A O 1
ATOM 987 N N . ILE A 1 123 ? 2.398 9.421 6.146 1.00 93.06 123 ILE A N 1
ATOM 988 C CA . ILE A 1 123 ? 1.030 9.681 5.679 1.00 93.06 123 ILE A CA 1
ATOM 989 C C . ILE A 1 123 ? 0.213 10.396 6.759 1.00 93.06 123 ILE A C 1
ATOM 991 O O . ILE A 1 123 ? -0.488 11.337 6.413 1.00 93.06 123 ILE A O 1
ATOM 995 N N . ARG A 1 124 ? 0.344 10.008 8.035 1.00 91.06 124 ARG A N 1
ATOM 996 C CA . ARG A 1 124 ? -0.307 10.713 9.155 1.00 91.06 124 ARG A CA 1
ATOM 997 C C . ARG A 1 124 ? 0.234 12.128 9.351 1.00 91.06 124 ARG A C 1
ATOM 999 O O . ARG A 1 124 ? -0.534 13.044 9.563 1.00 91.06 124 ARG A O 1
ATOM 1006 N N . GLU A 1 125 ? 1.540 12.334 9.198 1.00 91.50 125 GLU A N 1
ATOM 1007 C CA . GLU A 1 125 ? 2.131 13.685 9.239 1.00 91.50 125 GLU A CA 1
ATOM 1008 C C . GLU A 1 125 ? 1.605 14.590 8.106 1.00 91.50 125 GLU A C 1
ATOM 1010 O O . GLU A 1 125 ? 1.495 15.799 8.274 1.00 91.50 125 GLU A O 1
ATOM 1015 N N . LEU A 1 126 ? 1.281 14.013 6.942 1.00 89.06 126 LEU A N 1
ATOM 1016 C CA . LEU A 1 126 ? 0.712 14.741 5.800 1.00 89.06 126 LEU A CA 1
ATOM 1017 C C . LEU A 1 126 ? -0.797 14.972 5.908 1.00 89.06 126 LEU A C 1
ATOM 1019 O O . LEU A 1 126 ? -1.329 15.823 5.199 1.00 89.06 126 LEU A O 1
ATOM 1023 N N . LEU A 1 127 ? -1.473 14.163 6.714 1.00 86.44 127 LEU A N 1
ATOM 1024 C CA . LEU A 1 127 ? -2.909 14.186 6.941 1.00 86.44 127 LEU A CA 1
ATOM 1025 C C . LEU A 1 127 ? -3.120 14.218 8.457 1.00 86.44 127 LEU A C 1
ATOM 1027 O O . LEU A 1 127 ? -3.507 13.186 9.007 1.00 86.44 127 LEU A O 1
ATOM 1031 N N . PRO A 1 128 ? -2.796 15.337 9.136 1.00 71.31 128 PRO A N 1
ATOM 1032 C CA . PRO A 1 128 ? -3.118 15.468 10.548 1.00 71.31 128 PRO A CA 1
ATOM 1033 C C . PRO A 1 128 ? -4.611 15.205 10.715 1.00 71.31 128 PRO A C 1
ATOM 1035 O O . PRO A 1 128 ? -5.406 15.634 9.871 1.00 71.31 128 PRO A O 1
ATOM 1038 N N . ASP A 1 129 ? -4.952 14.429 11.743 1.00 62.44 129 ASP A N 1
ATOM 1039 C CA . ASP A 1 129 ? -6.326 14.055 12.043 1.00 62.44 129 ASP A CA 1
ATOM 1040 C C . ASP A 1 129 ? -7.174 15.331 12.067 1.00 62.44 129 ASP A C 1
ATOM 1042 O O . ASP A 1 129 ? -6.994 16.205 12.912 1.00 62.44 129 ASP A O 1
ATOM 1046 N N . SER A 1 130 ? -8.059 15.473 11.079 1.00 49.25 130 SER A N 1
ATOM 1047 C CA . SER A 1 130 ? -9.167 16.412 11.168 1.00 49.25 130 SER A CA 1
ATOM 1048 C C . SER A 1 130 ? -10.171 15.775 12.121 1.00 49.25 130 SER A C 1
ATOM 1050 O O . SER A 1 130 ? -11.122 15.133 11.671 1.00 49.25 130 SER A O 1
ATOM 1052 N N . GLU A 1 131 ? -9.869 15.844 13.416 1.00 42.00 131 GLU A N 1
ATOM 1053 C CA . GLU A 1 131 ? -10.900 15.864 14.446 1.00 42.00 131 GLU A CA 1
ATOM 1054 C C . GLU A 1 131 ? -11.667 17.178 14.260 1.00 42.00 131 GLU A C 1
ATOM 1056 O O . GLU A 1 131 ? -11.251 18.232 14.733 1.00 42.00 131 GLU A O 1
ATOM 1061 N N . GLU A 1 132 ? -12.743 17.101 13.481 1.00 33.59 132 GLU A N 1
ATOM 1062 C CA . GLU A 1 132 ? -13.933 17.945 13.606 1.00 33.59 132 GLU A CA 1
ATOM 1063 C C . GLU A 1 132 ? -15.145 17.014 13.659 1.00 33.59 132 GLU A C 1
ATOM 1065 O O . GLU A 1 132 ? -15.227 16.105 12.793 1.00 33.59 132 GLU A O 1
#

pLDDT: mean 87.05, std 9.29, range [33.59, 96.38]

Foldseek 3Di:
DQVQLVVCCVVPVDDSVVSVVVVVVVVVVVCVVVVNDDDQDALLVLLVVLCVVLVHDPQLSVQLVVLSVLDDPVLRVVDRSNLLSLLSSCVSCVVVVNCPDLVNSCVSSVHDSVSSVVSNVVSCVSVPDPPD